Protein AF-A0A376VDT0-F1 (afdb_monomer_lite)

Foldseek 3Di:
DDDDDDDDDQFAWPVNVVVVDDDDPQWWDPLQKKKQDPVLQVVVLVVQLVVLVVQLVVLPPDDDPDPVSVVVSVVVNVVSVVVSVVSNPDGDRSIGGQHHPNHGHTGGDDPPMDMDTDTDDQWDFDDDFACATDIDGHDPPDDPVNVSVVSVHGHPPDDPVDDWDQDPSRDIDD

Organism: Escherichia coli (NCBI:txid562)

Sequence (174 aa):
MGPSYFTVRKQTKLHDLLNYIPIDPELADYQSIYLIRKSVAARQKEMLDESLNRLERSVFTTPARSDGEANIRAKEAELVMQFVEKARKVQPLGKVVVADKGVIANIQLEQGDQIVIPNKTDLIQVGGEVLMP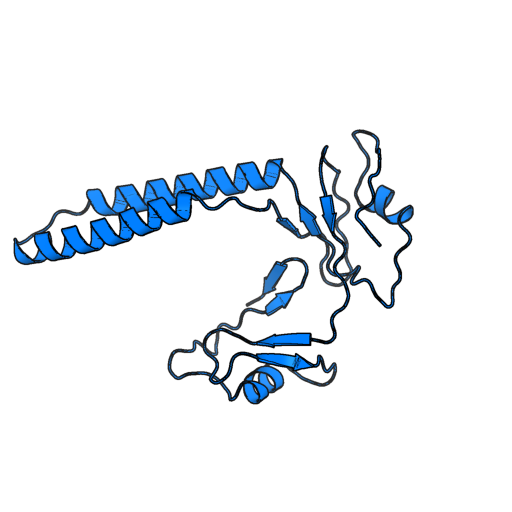QAVVYNADANLDDYVAWAGGFTERANDKRIAIVHANGLCRI

Secondary structure (DSSP, 8-state):
---------TT-BHHHHHTTS---TTTB-GGG-EEE-HHHHHHHHHHHHHHHHHHHHHHHS---SSHHHHHHHHHHHHHHHHHHHHHHT-----EEE-EETTEE--PBPPTT-EEE-PBP-SEEEE-SSBSS-EEEE--TT--HHHHHHHTTSB-TT--TT---EE-TT--EE-

InterPro domains:
  IPR019554 Soluble ligand binding domain [PF10531] (124-166)

Radius of gyration: 22.03 Å; chains: 1; bounding box: 52×32×60 Å

Structure (mmCIF, N/CA/C/O backbone):
data_AF-A0A376VDT0-F1
#
_entry.id   AF-A0A376VDT0-F1
#
loop_
_atom_site.group_PDB
_atom_site.id
_atom_site.type_symbol
_atom_site.label_atom_id
_atom_site.label_alt_id
_atom_site.label_comp_id
_atom_site.label_asym_id
_atom_site.label_entity_id
_atom_site.label_seq_id
_atom_site.pdbx_PDB_ins_code
_atom_site.Cartn_x
_atom_site.Cartn_y
_atom_site.Cartn_z
_atom_site.occupancy
_atom_site.B_iso_or_equiv
_atom_site.auth_seq_id
_atom_site.auth_comp_id
_atom_site.auth_asym_id
_atom_site.auth_atom_id
_atom_site.pdbx_PDB_model_num
ATOM 1 N N . MET A 1 1 ? 17.864 13.099 -11.067 1.00 49.75 1 MET A N 1
ATOM 2 C CA . MET A 1 1 ? 16.931 13.056 -12.214 1.00 49.75 1 MET A CA 1
ATOM 3 C C . MET A 1 1 ? 15.546 13.425 -11.698 1.00 49.75 1 MET A C 1
ATOM 5 O O . MET A 1 1 ? 15.123 12.838 -10.712 1.00 49.75 1 MET A O 1
ATOM 9 N N . GLY A 1 2 ? 14.915 14.463 -12.252 1.00 63.22 2 GLY A N 1
ATOM 10 C CA . GLY A 1 2 ? 13.572 14.915 -11.854 1.00 63.22 2 GLY A CA 1
ATOM 11 C C . GLY A 1 2 ? 12.455 14.223 -12.651 1.00 63.22 2 GLY A C 1
ATOM 12 O O . GLY A 1 2 ? 12.752 13.388 -13.507 1.00 63.22 2 GLY A O 1
ATOM 13 N N . PRO A 1 3 ? 11.176 14.559 -12.402 1.00 74.94 3 PRO A N 1
ATOM 14 C CA . PRO A 1 3 ? 10.053 13.996 -13.150 1.00 74.94 3 PRO A CA 1
ATOM 15 C C . PRO A 1 3 ? 10.133 14.362 -14.641 1.00 74.94 3 PRO A C 1
ATOM 17 O O . PRO A 1 3 ? 10.443 15.500 -14.992 1.00 74.94 3 PRO A O 1
ATOM 20 N N . SER A 1 4 ? 9.832 13.395 -15.511 1.00 81.44 4 SER A N 1
ATOM 21 C CA . SER A 1 4 ? 9.763 13.577 -16.968 1.00 81.44 4 SER A CA 1
ATOM 22 C C . SER A 1 4 ? 8.307 13.601 -17.435 1.00 81.44 4 SER A C 1
ATOM 24 O O . SER A 1 4 ? 7.484 12.835 -16.936 1.00 81.44 4 SER A O 1
ATOM 26 N N . TYR A 1 5 ? 7.989 14.465 -18.401 1.00 84.25 5 TYR A N 1
ATOM 27 C CA . TYR A 1 5 ? 6.641 14.610 -18.953 1.00 84.25 5 TYR A CA 1
ATOM 28 C C . TYR A 1 5 ? 6.606 14.125 -20.400 1.00 84.25 5 TYR A C 1
ATOM 30 O O . TYR A 1 5 ? 7.414 14.553 -21.221 1.00 84.25 5 TYR A O 1
ATOM 38 N N . PHE A 1 6 ? 5.637 13.267 -20.722 1.00 83.62 6 PHE A N 1
ATOM 39 C CA . PHE A 1 6 ? 5.460 12.700 -22.057 1.00 83.62 6 PHE A CA 1
ATOM 40 C C . PHE A 1 6 ? 4.073 13.035 -22.600 1.00 83.62 6 PHE A C 1
ATOM 42 O O . PHE A 1 6 ? 3.075 12.942 -21.887 1.00 83.62 6 PHE A O 1
ATOM 49 N N . THR A 1 7 ? 4.004 13.404 -23.880 1.00 85.12 7 THR A N 1
ATOM 50 C CA . THR A 1 7 ? 2.731 13.577 -24.590 1.00 85.12 7 THR A CA 1
ATOM 51 C C . THR A 1 7 ? 2.464 12.333 -25.424 1.00 85.12 7 THR A C 1
ATOM 53 O O . THR A 1 7 ? 3.238 12.006 -26.320 1.00 85.12 7 THR A O 1
ATOM 56 N N . VAL A 1 8 ? 1.367 11.640 -25.127 1.00 84.19 8 VAL A N 1
ATOM 57 C CA . VAL A 1 8 ? 0.982 10.377 -25.771 1.00 84.19 8 VAL A CA 1
ATOM 58 C C . VAL A 1 8 ? -0.380 10.496 -26.458 1.00 84.19 8 VAL A C 1
ATOM 60 O O . VAL A 1 8 ? -1.166 11.400 -26.167 1.00 84.19 8 VAL A O 1
ATOM 63 N N . ARG A 1 9 ? -0.681 9.588 -27.393 1.00 85.00 9 ARG A N 1
ATOM 64 C CA . ARG A 1 9 ? -1.996 9.539 -28.056 1.00 85.00 9 ARG A CA 1
ATOM 65 C C . ARG A 1 9 ? -3.031 8.943 -27.092 1.00 85.00 9 ARG A C 1
ATOM 67 O O . ARG A 1 9 ? -2.689 8.140 -26.232 1.00 85.00 9 ARG A O 1
ATOM 74 N N . LYS A 1 10 ? -4.322 9.252 -27.279 1.00 74.62 10 LYS A N 1
ATOM 75 C CA . LYS 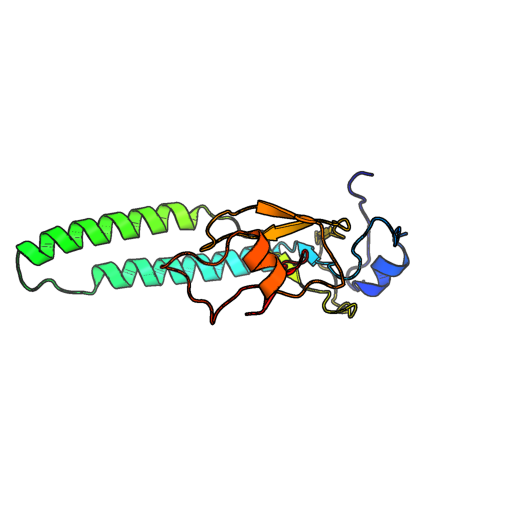A 1 10 ? -5.438 8.774 -26.420 1.00 74.62 10 LYS A CA 1
ATOM 76 C C . LYS A 1 10 ? -5.588 7.239 -26.305 1.00 74.62 10 LYS A C 1
ATOM 78 O O . LYS A 1 10 ? -6.407 6.770 -25.523 1.00 74.62 10 LYS A O 1
ATOM 83 N N . GLN A 1 11 ? -4.833 6.457 -27.077 1.00 83.88 11 GLN A N 1
ATOM 84 C CA . GLN A 1 11 ? -4.866 4.987 -27.081 1.00 83.88 11 GLN A CA 1
ATOM 85 C C . GLN A 1 11 ? -3.506 4.347 -26.771 1.00 83.88 11 GLN A C 1
ATOM 87 O O . GLN A 1 11 ? -3.351 3.140 -26.928 1.00 83.88 11 GLN A O 1
ATOM 92 N N . THR A 1 12 ? -2.517 5.138 -26.351 1.00 89.06 12 THR A N 1
ATOM 93 C CA . THR A 1 12 ? -1.201 4.613 -25.985 1.00 89.06 12 THR A CA 1
ATOM 94 C C . THR A 1 12 ? -1.324 3.714 -24.758 1.00 89.06 12 THR A C 1
ATOM 96 O O . THR A 1 12 ? -1.975 4.074 -23.769 1.00 89.06 12 THR A O 1
ATOM 99 N N . LYS A 1 13 ? -0.710 2.533 -24.828 1.00 93.62 13 LYS A N 1
ATOM 100 C CA . LYS A 1 13 ? -0.645 1.614 -23.697 1.00 93.62 13 LYS A CA 1
ATOM 101 C C . LYS A 1 13 ? 0.641 1.802 -22.901 1.00 93.62 13 LYS A C 1
ATOM 103 O O . LYS A 1 13 ? 1.590 2.438 -23.355 1.00 93.62 13 LYS A O 1
ATOM 108 N N . LEU A 1 14 ? 0.672 1.228 -21.702 1.00 91.75 14 LEU A N 1
ATOM 109 C CA . LEU A 1 14 ? 1.821 1.317 -20.807 1.00 91.75 14 LEU A CA 1
ATOM 110 C C . LEU A 1 14 ? 3.101 0.772 -21.455 1.00 91.75 14 LEU A C 1
ATOM 112 O O . LEU A 1 14 ? 4.137 1.425 -21.371 1.00 91.75 14 LEU A O 1
ATOM 116 N N . HIS A 1 15 ? 3.037 -0.380 -22.130 1.00 92.50 15 HIS A N 1
ATOM 117 C CA . HIS A 1 15 ? 4.220 -0.961 -22.781 1.00 92.50 15 HIS A CA 1
ATOM 118 C C . HIS A 1 15 ? 4.781 -0.051 -23.870 1.00 92.50 15 HIS A C 1
ATOM 120 O O . HIS A 1 15 ? 5.993 0.128 -23.941 1.00 92.50 15 HIS A O 1
ATOM 126 N N . ASP A 1 16 ? 3.903 0.565 -24.668 1.00 91.00 16 ASP A N 1
ATOM 127 C CA . ASP A 1 16 ? 4.315 1.475 -25.736 1.00 91.00 16 ASP A CA 1
ATOM 128 C C . ASP A 1 16 ? 5.156 2.620 -25.171 1.00 91.00 16 ASP A C 1
ATOM 130 O O . ASP A 1 16 ? 6.181 2.961 -25.742 1.00 91.00 16 ASP A O 1
ATOM 134 N N . LEU A 1 17 ? 4.746 3.189 -24.033 1.00 89.12 17 LEU A N 1
ATOM 135 C CA . LEU A 1 17 ? 5.463 4.289 -23.395 1.00 89.12 17 LEU A CA 1
ATOM 136 C C . LEU A 1 17 ? 6.768 3.833 -22.729 1.00 89.12 17 LEU A C 1
ATOM 138 O O . LEU A 1 17 ? 7.782 4.514 -22.866 1.00 89.12 17 LEU A O 1
ATOM 142 N N . LEU A 1 18 ? 6.760 2.689 -22.037 1.00 88.19 18 LEU A N 1
ATOM 143 C CA . LEU A 1 18 ? 7.949 2.160 -21.358 1.00 88.19 18 LEU A CA 1
ATOM 144 C C . LEU A 1 18 ? 9.093 1.853 -22.335 1.00 88.19 18 LEU A C 1
ATOM 146 O O . LEU A 1 18 ? 10.249 2.041 -21.975 1.00 88.19 18 LEU A O 1
ATOM 150 N N . ASN A 1 19 ? 8.789 1.480 -23.582 1.00 87.38 19 ASN A N 1
ATOM 151 C CA . ASN A 1 19 ? 9.804 1.258 -24.619 1.00 87.38 19 ASN A CA 1
ATOM 152 C C . ASN A 1 19 ? 10.612 2.520 -24.979 1.00 87.38 19 ASN A C 1
ATOM 154 O O . ASN A 1 19 ? 11.715 2.405 -25.510 1.00 87.38 19 ASN A O 1
ATOM 158 N N . TYR A 1 20 ? 10.081 3.717 -24.714 1.00 85.44 20 TYR A N 1
ATOM 159 C CA . TYR A 1 20 ? 10.763 4.988 -24.989 1.00 85.44 20 TYR A CA 1
ATOM 160 C C . TYR A 1 20 ? 11.481 5.569 -23.769 1.00 85.44 20 TYR A C 1
ATOM 162 O O . TYR A 1 20 ? 12.137 6.605 -23.886 1.00 85.44 20 TYR A O 1
ATOM 170 N N . ILE A 1 21 ? 11.348 4.942 -22.598 1.00 85.88 21 ILE A N 1
ATOM 171 C CA . ILE A 1 21 ? 11.941 5.430 -21.357 1.00 85.88 21 ILE A CA 1
ATOM 172 C C . ILE A 1 21 ? 13.222 4.632 -21.098 1.00 85.88 21 ILE A C 1
ATOM 174 O O . ILE A 1 21 ? 13.141 3.433 -20.832 1.00 85.88 21 ILE A O 1
ATOM 178 N N . PRO A 1 22 ? 14.411 5.261 -21.155 1.00 82.75 22 PRO A N 1
ATOM 179 C CA . PRO A 1 22 ? 15.630 4.596 -20.726 1.00 82.75 22 PRO A CA 1
ATOM 180 C C . PRO A 1 22 ? 15.561 4.372 -19.213 1.00 82.75 22 PRO A C 1
ATOM 182 O O . PRO A 1 22 ? 15.352 5.310 -18.441 1.00 82.75 22 PRO A O 1
ATOM 185 N N . ILE A 1 23 ? 15.722 3.120 -18.799 1.00 84.12 23 ILE A N 1
ATOM 186 C CA . ILE A 1 23 ? 15.757 2.713 -17.396 1.00 84.12 23 ILE A CA 1
ATOM 187 C C . ILE A 1 23 ? 17.164 2.204 -17.113 1.00 84.12 23 ILE A C 1
ATOM 189 O O . ILE A 1 23 ? 17.677 1.385 -17.872 1.00 84.12 23 ILE A O 1
ATOM 193 N N . ASP A 1 24 ? 17.767 2.677 -16.026 1.00 86.06 24 ASP A N 1
ATOM 194 C CA . ASP A 1 24 ? 18.992 2.097 -15.482 1.00 86.06 24 ASP A CA 1
ATOM 195 C C . ASP A 1 24 ? 18.627 0.857 -14.641 1.00 86.06 24 ASP A C 1
ATOM 197 O O . ASP A 1 24 ? 18.022 1.014 -13.572 1.00 86.06 24 ASP A O 1
ATOM 201 N N . PRO A 1 25 ? 18.942 -0.373 -15.090 1.00 83.88 25 PRO A N 1
ATOM 202 C CA . PRO A 1 25 ? 18.559 -1.587 -14.376 1.00 83.88 25 PRO A CA 1
ATOM 203 C C . PRO A 1 25 ? 19.243 -1.746 -13.013 1.00 83.88 25 PRO A C 1
ATOM 205 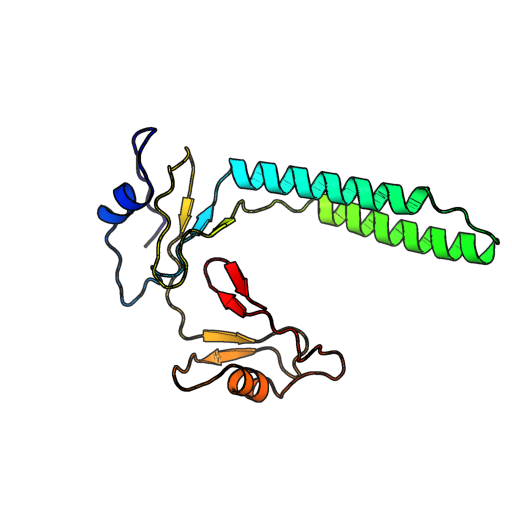O O . PRO A 1 25 ? 18.778 -2.557 -12.207 1.00 83.88 25 PRO A O 1
ATOM 208 N N . GLU A 1 26 ? 20.336 -1.027 -12.742 1.00 85.50 26 GLU A N 1
ATOM 209 C CA . GLU A 1 26 ? 21.046 -1.095 -11.460 1.00 85.50 26 GLU A CA 1
ATOM 210 C C . GLU A 1 26 ? 20.372 -0.232 -10.393 1.00 85.50 26 GLU A C 1
ATOM 212 O O . GLU A 1 26 ? 20.304 -0.633 -9.233 1.00 85.50 26 GLU A O 1
ATOM 217 N N . LEU A 1 27 ? 19.803 0.909 -10.786 1.00 85.50 27 LEU A N 1
ATOM 218 C CA . LEU A 1 27 ? 19.213 1.873 -9.853 1.00 85.50 27 LEU A CA 1
ATOM 219 C C . LEU A 1 27 ? 17.687 1.789 -9.767 1.00 85.50 27 LEU A C 1
ATOM 221 O O . LEU A 1 27 ? 17.109 2.143 -8.738 1.00 85.50 27 LEU A O 1
ATOM 225 N N . ALA A 1 28 ? 17.016 1.335 -10.825 1.00 88.44 28 ALA A N 1
ATOM 226 C CA . ALA A 1 28 ? 15.562 1.343 -10.917 1.00 88.44 28 ALA A CA 1
ATOM 227 C C . ALA A 1 28 ? 14.951 -0.046 -10.693 1.00 88.44 28 ALA A C 1
ATOM 229 O O . ALA A 1 28 ? 15.339 -1.041 -11.313 1.00 88.44 28 ALA A O 1
ATOM 230 N N . ASP A 1 29 ? 13.928 -0.107 -9.844 1.00 89.19 29 ASP A N 1
ATOM 231 C CA . ASP A 1 29 ? 13.111 -1.300 -9.646 1.00 89.19 29 ASP A CA 1
ATOM 232 C C . ASP A 1 29 ? 11.959 -1.322 -10.661 1.00 89.19 29 ASP A C 1
ATOM 234 O O . ASP A 1 29 ? 10.805 -0.990 -10.374 1.00 89.19 29 ASP A O 1
ATOM 238 N N . TYR A 1 30 ? 12.282 -1.732 -11.888 1.00 86.81 30 TYR A N 1
ATOM 239 C CA . TYR A 1 30 ? 11.305 -1.879 -12.969 1.00 86.81 30 TYR A CA 1
ATOM 240 C C . TYR A 1 30 ? 10.286 -3.009 -12.725 1.00 86.81 30 TYR A C 1
ATOM 242 O O . TYR A 1 30 ? 9.279 -3.089 -13.429 1.00 86.81 30 TYR A O 1
ATOM 250 N N . GLN A 1 31 ? 10.512 -3.884 -11.738 1.00 87.94 31 GLN A N 1
ATOM 251 C CA . GLN A 1 31 ? 9.576 -4.955 -11.382 1.00 87.94 31 GLN A CA 1
ATOM 252 C C . GLN A 1 31 ? 8.468 -4.467 -10.441 1.00 87.94 31 GLN A C 1
ATOM 254 O O . GLN A 1 31 ? 7.439 -5.131 -10.314 1.00 87.94 31 GLN A O 1
ATOM 259 N N . SER A 1 32 ? 8.647 -3.288 -9.839 1.00 91.19 32 SER A N 1
ATOM 260 C CA . SER A 1 32 ? 7.700 -2.654 -8.919 1.00 91.19 32 SER A CA 1
ATOM 261 C C . SER A 1 32 ? 7.085 -1.368 -9.486 1.00 91.19 32 SER A C 1
ATOM 263 O O . SER A 1 32 ? 6.764 -0.436 -8.743 1.00 91.19 32 SER A O 1
ATOM 265 N N . ILE A 1 33 ? 6.875 -1.302 -10.801 1.00 92.44 33 ILE A N 1
ATOM 266 C CA . ILE A 1 33 ? 6.201 -0.159 -11.429 1.00 92.44 33 ILE A CA 1
ATOM 267 C C . ILE A 1 33 ? 4.740 -0.078 -10.964 1.00 92.44 33 ILE A C 1
ATOM 269 O O . ILE A 1 33 ? 4.014 -1.076 -10.893 1.00 92.44 33 ILE A O 1
ATOM 273 N N . TYR A 1 34 ? 4.295 1.143 -10.679 1.00 94.25 34 TYR A N 1
ATOM 274 C CA . TYR A 1 34 ? 2.905 1.454 -10.363 1.00 94.25 34 TYR A CA 1
ATOM 275 C C . TYR A 1 34 ? 2.466 2.758 -11.033 1.00 94.25 34 TYR A C 1
ATOM 277 O O . TYR A 1 34 ? 3.295 3.574 -11.440 1.00 94.25 34 TYR A O 1
ATOM 285 N N . LEU A 1 35 ? 1.152 2.964 -11.138 1.00 95.00 35 LEU A N 1
ATOM 286 C CA . LEU A 1 35 ? 0.582 4.229 -11.599 1.00 95.00 35 LEU A CA 1
ATOM 287 C C . LEU A 1 35 ? -0.129 4.961 -10.473 1.00 95.00 35 LEU A C 1
ATOM 289 O O . LEU A 1 35 ? -0.649 4.350 -9.545 1.00 95.00 35 LEU A O 1
ATOM 293 N N . ILE A 1 36 ? -0.189 6.276 -10.595 1.00 96.00 36 ILE A N 1
ATOM 294 C CA . ILE A 1 36 ? -1.055 7.157 -9.819 1.00 96.00 36 ILE A CA 1
ATOM 295 C C . ILE A 1 36 ? -2.085 7.702 -10.801 1.00 96.00 36 ILE A C 1
ATOM 297 O O . ILE A 1 36 ? -1.731 8.401 -11.754 1.00 96.00 36 ILE A O 1
ATOM 301 N N . ARG A 1 37 ? -3.354 7.359 -10.577 1.00 96.38 37 ARG A N 1
ATOM 302 C CA . ARG A 1 37 ? -4.449 7.644 -11.504 1.00 96.38 37 ARG A CA 1
ATOM 303 C C . ARG A 1 37 ? -5.588 8.380 -10.812 1.00 96.38 37 ARG A C 1
ATOM 305 O O . ARG A 1 37 ? -6.162 7.899 -9.834 1.00 96.38 37 ARG A O 1
ATOM 312 N N . LYS A 1 38 ? -5.974 9.534 -11.368 1.00 96.25 38 LYS A N 1
ATOM 313 C CA . LYS A 1 38 ? -7.020 10.405 -10.798 1.00 96.25 38 LYS A CA 1
ATOM 314 C C . LYS A 1 38 ? -8.394 9.734 -10.732 1.00 96.25 38 LYS A C 1
ATOM 316 O O . LYS A 1 38 ? -9.087 9.886 -9.731 1.00 96.25 38 LYS A O 1
ATOM 321 N N . SER A 1 39 ? -8.782 8.983 -11.765 1.00 96.25 39 SER A N 1
ATOM 322 C CA . SER A 1 39 ? -10.067 8.265 -11.792 1.00 96.25 39 SER A CA 1
ATOM 323 C C . SER A 1 39 ? -10.141 7.194 -10.696 1.00 96.25 39 SER A C 1
ATOM 325 O O . SER A 1 39 ? -11.160 7.061 -10.020 1.00 96.25 39 SER A O 1
ATOM 327 N N . VAL A 1 40 ? -9.032 6.492 -10.448 1.00 96.88 40 VAL A N 1
ATOM 328 C CA . VAL A 1 40 ? -8.918 5.506 -9.365 1.00 96.88 40 VAL A CA 1
ATOM 329 C C . VAL A 1 40 ? -8.940 6.189 -8.001 1.00 96.88 40 VAL A C 1
ATOM 331 O O . VAL A 1 40 ? -9.641 5.712 -7.115 1.00 96.88 40 VAL A O 1
ATOM 334 N N . ALA A 1 41 ? -8.253 7.323 -7.833 1.00 97.12 41 ALA A N 1
ATOM 335 C CA . ALA A 1 41 ? -8.310 8.105 -6.596 1.00 97.12 41 ALA A CA 1
ATOM 336 C C . ALA A 1 41 ? -9.746 8.544 -6.259 1.00 97.12 41 ALA A C 1
ATOM 338 O O . ALA A 1 41 ? -10.189 8.385 -5.122 1.00 97.12 41 ALA A O 1
ATOM 339 N N . ALA A 1 42 ? -10.493 9.035 -7.256 1.00 96.94 42 ALA A N 1
ATOM 340 C CA . ALA A 1 42 ? -11.891 9.431 -7.092 1.00 96.94 42 ALA A CA 1
ATOM 341 C C . ALA A 1 42 ? -12.775 8.244 -6.680 1.00 96.94 42 ALA A C 1
ATOM 343 O O . ALA A 1 42 ? -13.531 8.344 -5.716 1.00 96.94 42 ALA A O 1
ATOM 344 N N . ARG A 1 43 ? -12.620 7.091 -7.342 1.00 97.12 43 ARG A N 1
ATOM 345 C CA . ARG A 1 43 ? -13.381 5.879 -7.009 1.00 97.12 43 ARG A CA 1
ATOM 346 C C . ARG A 1 43 ? -13.040 5.329 -5.622 1.00 97.12 43 ARG A C 1
ATOM 348 O O . ARG A 1 43 ? -13.927 4.920 -4.882 1.00 97.12 43 ARG A O 1
ATOM 355 N N . GLN A 1 44 ? -11.762 5.340 -5.243 1.00 96.69 44 GLN A N 1
ATOM 356 C CA . GLN A 1 44 ? -11.327 4.970 -3.892 1.00 96.69 44 GLN A CA 1
ATOM 357 C C . GLN A 1 44 ? -11.932 5.904 -2.839 1.00 96.69 44 GLN A C 1
ATOM 359 O O . GLN A 1 44 ? -12.316 5.445 -1.765 1.00 96.69 44 GLN A O 1
ATOM 364 N N . LYS A 1 45 ? -12.034 7.203 -3.147 1.00 97.50 45 LYS A N 1
ATOM 365 C CA . LYS A 1 45 ? -12.620 8.199 -2.248 1.00 97.50 45 LYS A CA 1
ATOM 366 C C . LYS A 1 45 ? -14.114 7.958 -2.043 1.00 97.50 45 LYS A C 1
ATOM 368 O O . LYS A 1 45 ? -14.563 7.931 -0.903 1.00 97.50 45 LYS A O 1
ATOM 373 N N . GLU A 1 46 ? -14.843 7.697 -3.121 1.00 97.44 46 GLU A N 1
ATOM 374 C CA . GLU A 1 46 ? -16.265 7.347 -3.078 1.00 97.44 46 GLU A CA 1
ATOM 375 C C . GLU A 1 46 ? -16.516 6.101 -2.212 1.00 97.44 46 GLU A C 1
ATOM 377 O O . GLU A 1 46 ? -17.287 6.154 -1.256 1.00 97.44 46 GLU A O 1
ATOM 382 N N . MET A 1 47 ? -15.779 5.010 -2.453 1.00 97.38 47 MET A N 1
ATOM 383 C CA . MET A 1 47 ? -15.903 3.772 -1.667 1.00 97.38 47 MET A CA 1
ATOM 384 C C . MET A 1 47 ? -15.565 3.962 -0.178 1.00 97.38 47 MET A C 1
ATOM 386 O O . MET A 1 47 ? -16.165 3.319 0.696 1.00 97.38 47 MET A O 1
ATOM 390 N N . LEU A 1 48 ? -14.589 4.826 0.127 1.00 96.56 48 LEU A N 1
ATOM 391 C CA . LEU A 1 48 ? -14.244 5.188 1.500 1.00 96.56 48 LEU A CA 1
ATOM 392 C C . LEU A 1 48 ? -15.404 5.935 2.162 1.00 96.56 48 LEU A C 1
ATOM 394 O O . LEU A 1 48 ? -15.839 5.538 3.241 1.00 96.56 48 LEU A O 1
ATOM 398 N N . ASP A 1 49 ? -15.932 6.970 1.511 1.00 97.12 49 ASP A N 1
ATOM 399 C CA . ASP A 1 49 ? -17.012 7.790 2.061 1.00 97.12 49 ASP A CA 1
ATOM 400 C C . ASP A 1 49 ? -18.297 6.970 2.273 1.00 97.12 49 ASP A C 1
ATOM 402 O O . ASP A 1 49 ? -18.951 7.111 3.307 1.00 97.12 49 ASP A O 1
ATOM 406 N N . GLU A 1 50 ? -18.619 6.035 1.374 1.00 97.06 50 GLU A N 1
ATOM 407 C CA . GLU A 1 50 ? -19.713 5.072 1.566 1.00 97.06 50 GLU A CA 1
ATOM 408 C C . GLU A 1 50 ? -19.504 4.171 2.790 1.00 97.06 50 GLU A C 1
ATOM 410 O O . GLU A 1 50 ? -20.435 3.900 3.554 1.00 97.06 50 GLU A O 1
ATOM 415 N N . SER A 1 51 ? -18.279 3.691 3.001 1.00 97.38 51 SER A N 1
ATOM 416 C CA . SER A 1 51 ? -17.950 2.844 4.150 1.00 97.38 51 SER A CA 1
ATOM 417 C C . SER A 1 51 ? -18.023 3.618 5.466 1.00 97.38 51 SER A C 1
ATOM 419 O O . SER A 1 51 ? -18.535 3.091 6.453 1.00 97.38 51 SER A O 1
ATOM 421 N N . LEU A 1 52 ? -17.610 4.886 5.461 1.00 96.06 52 LEU A N 1
ATOM 422 C CA . LEU A 1 52 ? -17.747 5.788 6.603 1.00 96.06 52 LEU A CA 1
ATOM 423 C C . LEU A 1 52 ? -19.216 6.105 6.909 1.00 96.06 52 LEU A C 1
ATOM 425 O O . LEU A 1 52 ? -19.619 6.025 8.065 1.00 96.06 52 LEU A O 1
ATOM 429 N N . ASN A 1 53 ? -20.047 6.341 5.889 1.00 94.88 53 ASN A N 1
ATOM 430 C CA . ASN A 1 53 ? -21.493 6.530 6.063 1.00 94.88 53 ASN A CA 1
ATOM 431 C C . ASN A 1 53 ? -22.160 5.299 6.703 1.00 94.88 53 ASN A C 1
ATOM 433 O O . ASN A 1 53 ? -23.055 5.427 7.540 1.00 94.88 53 ASN A O 1
ATOM 437 N N . ARG A 1 54 ? -21.743 4.087 6.308 1.00 93.88 54 ARG A N 1
ATOM 438 C CA . ARG A 1 54 ? -22.234 2.844 6.924 1.00 93.88 54 ARG A CA 1
ATOM 439 C C . ARG A 1 54 ? -21.813 2.738 8.388 1.00 93.88 54 ARG A C 1
ATOM 441 O O . ARG A 1 54 ? -22.639 2.359 9.216 1.00 93.88 54 ARG A O 1
ATOM 448 N N . LEU A 1 55 ? -20.567 3.099 8.701 1.00 92.56 55 LEU A N 1
ATOM 449 C CA . LEU A 1 55 ? -20.062 3.109 10.071 1.00 92.56 55 LEU A CA 1
ATOM 450 C C . LEU A 1 55 ? -20.853 4.091 10.949 1.00 92.56 55 LEU A C 1
ATOM 452 O O . LEU A 1 55 ? -21.358 3.682 11.989 1.00 92.56 55 LEU A O 1
ATOM 456 N N . GLU A 1 56 ? -21.055 5.333 10.501 1.00 90.69 56 GLU A N 1
ATOM 457 C CA . GLU A 1 56 ? -21.870 6.331 11.215 1.00 90.69 56 GLU A CA 1
ATOM 458 C C . GLU A 1 56 ? -23.287 5.815 11.498 1.00 90.69 56 GLU A C 1
ATOM 460 O O . GLU A 1 56 ? -23.753 5.865 12.633 1.00 90.69 56 GLU A O 1
ATOM 465 N N . ARG A 1 57 ? -23.972 5.248 10.495 1.00 90.44 57 ARG A N 1
ATOM 466 C CA . ARG A 1 57 ? -25.334 4.715 10.678 1.00 90.44 57 ARG A CA 1
ATOM 467 C C . ARG A 1 57 ? -25.387 3.598 11.715 1.00 90.44 57 ARG A C 1
ATOM 469 O O . ARG A 1 57 ? -26.330 3.561 12.500 1.00 90.44 57 ARG A O 1
ATOM 476 N N . SER A 1 58 ? -24.382 2.722 11.740 1.00 87.31 58 SER A N 1
ATOM 477 C CA . SER A 1 58 ? -24.337 1.597 12.683 1.00 87.31 58 SER A CA 1
ATOM 478 C C . SER A 1 58 ? -24.307 2.042 14.152 1.00 87.31 58 SER A C 1
ATOM 480 O O . SER A 1 58 ? -24.870 1.366 15.016 1.00 87.31 58 SER A O 1
ATOM 482 N N . VAL A 1 59 ? -23.730 3.218 14.423 1.00 85.00 59 VAL A N 1
ATOM 483 C CA . VAL A 1 59 ? -23.666 3.821 15.760 1.00 85.00 59 VAL A CA 1
ATOM 484 C C . VAL A 1 59 ? -25.042 4.305 16.236 1.00 85.00 59 VAL A C 1
ATOM 486 O O . VAL A 1 59 ? -25.362 4.167 17.414 1.00 85.00 59 VAL A O 1
ATOM 489 N N . PHE A 1 60 ? -25.893 4.815 15.338 1.00 77.06 60 PHE A N 1
ATOM 490 C CA . PHE A 1 60 ? -27.187 5.414 15.705 1.00 77.06 60 PHE A CA 1
ATOM 491 C C . PHE A 1 60 ? -28.363 4.430 15.766 1.00 77.06 60 PHE A C 1
ATOM 493 O O . PHE A 1 60 ? -29.402 4.756 16.334 1.00 77.06 60 PHE A O 1
ATOM 500 N N . THR A 1 61 ? -28.239 3.229 15.196 1.00 78.00 61 THR A N 1
ATOM 501 C CA . THR A 1 61 ? -29.366 2.281 15.092 1.00 78.00 61 THR A CA 1
ATOM 502 C C . THR A 1 61 ? -29.476 1.285 16.250 1.00 78.00 61 THR A C 1
ATOM 504 O O . THR A 1 61 ? -30.382 0.455 16.244 1.00 78.00 61 THR A O 1
ATOM 507 N N . THR A 1 62 ? -28.581 1.332 17.244 1.00 68.31 62 THR A N 1
ATOM 508 C CA . THR A 1 62 ? -28.518 0.321 18.317 1.00 68.31 62 THR A CA 1
ATOM 509 C C . THR A 1 62 ? -29.098 0.858 19.641 1.00 68.31 62 THR A C 1
ATOM 511 O O . THR A 1 62 ? -28.435 1.652 20.313 1.00 68.31 62 THR A O 1
ATOM 514 N N . PRO A 1 63 ? -30.300 0.428 20.080 1.00 67.81 63 PRO A N 1
ATOM 515 C CA . PRO A 1 63 ? -30.949 0.959 21.286 1.00 67.81 63 PRO A CA 1
ATOM 516 C C . PRO A 1 63 ? -30.235 0.530 22.580 1.00 67.81 63 PRO A C 1
ATOM 518 O O . PRO A 1 63 ? -29.803 -0.622 22.700 1.00 67.81 63 PRO A O 1
ATOM 521 N N . ALA A 1 64 ? -30.087 1.445 23.546 1.00 74.06 64 ALA A N 1
ATOM 522 C CA . ALA A 1 64 ? -29.534 1.173 24.883 1.00 74.06 64 ALA A CA 1
ATOM 523 C C . ALA A 1 64 ? -30.617 0.609 25.821 1.00 74.06 64 ALA A C 1
ATOM 525 O O . ALA A 1 64 ? -31.772 1.021 25.730 1.00 74.06 64 ALA A O 1
ATOM 526 N N . ARG A 1 65 ? -30.265 -0.343 26.701 1.00 75.00 65 ARG A N 1
ATOM 527 C CA . ARG A 1 65 ? -31.219 -0.982 27.629 1.00 75.00 65 ARG A CA 1
ATOM 528 C C . ARG A 1 65 ? -31.175 -0.398 29.044 1.00 75.00 65 ARG A C 1
ATOM 530 O O . ARG A 1 65 ? -32.088 -0.665 29.818 1.00 75.00 65 ARG A O 1
ATOM 537 N N . SER A 1 66 ? -30.149 0.386 29.385 1.00 80.50 66 SER A N 1
ATOM 538 C CA . SER A 1 66 ? -30.012 1.067 30.682 1.00 80.50 66 SER A CA 1
ATOM 539 C C . SER A 1 66 ? -29.294 2.419 30.568 1.00 80.50 66 SER A C 1
ATOM 541 O O . SER A 1 66 ? -28.599 2.678 29.584 1.00 80.50 66 SER A O 1
ATOM 543 N N . ASP A 1 67 ? -29.405 3.257 31.604 1.00 76.12 67 ASP A N 1
ATOM 544 C CA . ASP A 1 67 ? -28.753 4.577 31.667 1.00 76.12 67 ASP A CA 1
ATOM 545 C C . ASP A 1 67 ? -27.214 4.483 31.707 1.00 76.12 67 ASP A C 1
ATOM 547 O O . ASP A 1 67 ? -26.510 5.310 31.124 1.00 76.12 67 ASP A O 1
ATOM 551 N N . GLY A 1 68 ? -26.667 3.442 32.349 1.00 76.06 68 GLY A N 1
ATOM 552 C CA . GLY A 1 68 ? -25.225 3.172 32.358 1.00 76.06 68 GLY A CA 1
ATOM 553 C C . GLY A 1 68 ? -24.694 2.788 30.974 1.00 76.06 68 GLY A C 1
ATOM 554 O O . GLY A 1 68 ? -23.666 3.306 30.535 1.00 76.06 68 GLY A O 1
ATOM 555 N N . GLU A 1 69 ? -25.433 1.945 30.246 1.00 80.56 69 GLU A N 1
ATOM 556 C CA . GLU A 1 69 ? -25.130 1.625 28.845 1.00 80.56 69 GLU A CA 1
ATOM 557 C C . GLU A 1 69 ? -25.255 2.853 27.938 1.00 80.56 69 GLU A C 1
ATOM 559 O O . GLU A 1 69 ? -24.460 3.010 27.013 1.00 80.56 69 GLU A O 1
ATOM 564 N N . ALA A 1 70 ? -26.217 3.741 28.203 1.00 80.50 70 ALA A N 1
ATOM 565 C CA . ALA A 1 70 ? -26.418 4.950 27.412 1.00 80.50 70 ALA A CA 1
ATOM 566 C C . ALA A 1 70 ? -25.199 5.887 27.470 1.00 80.50 70 ALA A C 1
ATOM 568 O O . ALA A 1 70 ? -24.749 6.366 26.429 1.00 80.50 70 ALA A O 1
ATOM 569 N N . ASN A 1 71 ? -24.613 6.091 28.655 1.00 83.94 71 ASN A N 1
ATOM 570 C CA . ASN A 1 71 ? -23.422 6.934 28.820 1.00 83.94 71 ASN A CA 1
ATOM 571 C C . ASN A 1 71 ? -22.173 6.342 28.148 1.00 83.94 71 ASN A C 1
ATOM 573 O O . ASN A 1 71 ? -21.429 7.066 27.484 1.00 83.94 71 ASN A O 1
ATOM 577 N N . ILE A 1 72 ? -21.948 5.030 28.283 1.00 85.88 72 ILE A N 1
ATOM 578 C CA . ILE A 1 72 ? -20.822 4.347 27.623 1.00 85.88 72 ILE A CA 1
ATOM 579 C C . ILE A 1 72 ? -20.971 4.450 26.103 1.00 85.88 72 ILE A C 1
ATOM 581 O O . ILE A 1 72 ? -20.032 4.850 25.416 1.00 85.88 72 ILE A O 1
ATOM 585 N N . ARG A 1 73 ? -22.174 4.196 25.578 1.00 83.75 73 ARG A N 1
ATOM 586 C CA . ARG A 1 73 ? -22.435 4.308 24.141 1.00 83.75 73 ARG A CA 1
ATOM 587 C C . ARG A 1 73 ? -22.320 5.720 23.610 1.00 83.75 73 ARG A C 1
ATOM 589 O O . ARG A 1 73 ? -21.825 5.893 22.503 1.00 83.75 73 ARG A O 1
ATOM 596 N N . ALA A 1 74 ? -22.738 6.727 24.372 1.00 86.00 74 ALA A N 1
ATOM 597 C CA . ALA A 1 74 ? -22.528 8.116 23.981 1.00 86.00 74 ALA A CA 1
ATOM 598 C C . ALA A 1 74 ? -21.031 8.408 23.787 1.00 86.00 74 ALA A C 1
ATOM 600 O O . ALA A 1 74 ? -20.651 9.065 22.818 1.00 86.00 74 ALA A O 1
ATOM 601 N N . LYS A 1 75 ? -20.170 7.854 24.654 1.00 89.75 75 LYS A N 1
ATOM 602 C CA . LYS A 1 75 ? -18.718 8.009 24.532 1.00 89.75 75 LYS A CA 1
ATOM 603 C C . LYS A 1 75 ? -18.132 7.234 23.353 1.00 89.75 75 LYS A C 1
ATOM 605 O O . LYS A 1 75 ? -17.288 7.767 22.635 1.00 89.75 75 LYS A O 1
ATOM 610 N N . GLU A 1 76 ? -18.582 6.004 23.127 1.00 87.62 76 GLU A N 1
ATOM 611 C CA . GLU A 1 76 ? -18.184 5.209 21.959 1.00 87.62 76 GLU A CA 1
ATOM 612 C C . GLU A 1 76 ? -18.596 5.892 20.651 1.00 87.62 76 GLU A C 1
ATOM 614 O O . GLU A 1 76 ? -17.783 6.020 19.737 1.00 87.62 76 GLU A O 1
ATOM 619 N N . ALA A 1 77 ? -19.830 6.397 20.586 1.00 89.62 77 ALA A N 1
ATOM 620 C CA . ALA A 1 77 ? -20.342 7.140 19.446 1.00 89.62 77 ALA A CA 1
ATOM 621 C C . ALA A 1 77 ? -19.487 8.376 19.160 1.00 89.62 77 ALA A C 1
ATOM 623 O O . ALA A 1 77 ? -19.108 8.603 18.016 1.00 89.62 77 ALA A O 1
ATOM 624 N N . GLU A 1 78 ? -19.117 9.135 20.194 1.00 92.25 78 GLU A N 1
ATOM 625 C CA . GLU A 1 78 ? -18.222 10.285 20.059 1.00 92.25 78 GLU A CA 1
ATOM 626 C C . GLU A 1 78 ? -16.871 9.886 19.442 1.00 92.25 78 GLU A C 1
ATOM 628 O O . GLU A 1 78 ? -16.416 10.523 18.491 1.00 92.25 78 GLU A O 1
ATOM 633 N N . LEU A 1 79 ? -16.244 8.810 19.931 1.00 93.88 79 LEU A N 1
ATOM 634 C CA . LEU A 1 79 ? -14.967 8.318 19.401 1.00 93.88 79 LEU A CA 1
ATOM 635 C C . LEU A 1 79 ? -15.083 7.868 17.941 1.00 93.88 79 LEU A C 1
ATOM 637 O O . LEU A 1 79 ? -14.208 8.186 17.131 1.00 93.88 79 LEU A O 1
ATOM 641 N N . VAL A 1 80 ? -16.165 7.168 17.587 1.00 93.12 80 VAL A N 1
ATOM 642 C CA . VAL A 1 80 ? -16.416 6.750 16.203 1.00 93.12 80 VAL A CA 1
ATOM 643 C C . VAL A 1 80 ? -16.641 7.965 15.307 1.00 93.12 80 VAL A C 1
ATOM 645 O O . VAL A 1 80 ? -16.031 8.041 14.244 1.00 93.12 80 VAL A O 1
ATOM 648 N N . MET A 1 81 ? -17.431 8.951 15.736 1.00 92.69 81 MET A N 1
ATOM 649 C CA . MET A 1 81 ? -17.648 10.177 14.963 1.00 92.69 81 MET A CA 1
ATOM 650 C C . MET A 1 81 ? -16.341 10.952 14.760 1.00 92.69 81 MET A C 1
ATOM 652 O O . MET A 1 81 ? -16.045 11.376 13.646 1.00 92.69 81 MET A O 1
ATOM 656 N N . GLN A 1 82 ? -15.500 11.067 15.792 1.00 95.69 82 GLN A N 1
ATOM 657 C CA . GLN A 1 82 ? -14.173 11.678 15.662 1.00 95.69 82 GLN A CA 1
ATOM 658 C C . GLN A 1 82 ? -13.270 10.908 14.688 1.00 95.69 82 GLN A C 1
ATOM 660 O O . GLN A 1 82 ? -12.517 11.520 13.925 1.00 95.69 82 GLN A O 1
ATOM 665 N N . PHE A 1 83 ? -13.320 9.574 14.710 1.00 95.12 83 PHE A N 1
ATOM 666 C CA . PHE A 1 83 ? -12.598 8.743 13.752 1.00 95.12 83 PHE A CA 1
ATOM 667 C C . PHE A 1 83 ? -13.096 8.984 12.326 1.00 95.12 83 PHE A C 1
ATOM 669 O O . PHE A 1 83 ? -12.276 9.187 11.431 1.00 95.12 83 PHE A O 1
ATOM 676 N N . VAL A 1 84 ? -14.413 9.030 12.117 1.00 95.75 84 VAL A N 1
ATOM 677 C CA . VAL A 1 84 ? -14.999 9.271 10.797 1.00 95.75 84 VAL A CA 1
ATOM 678 C C . V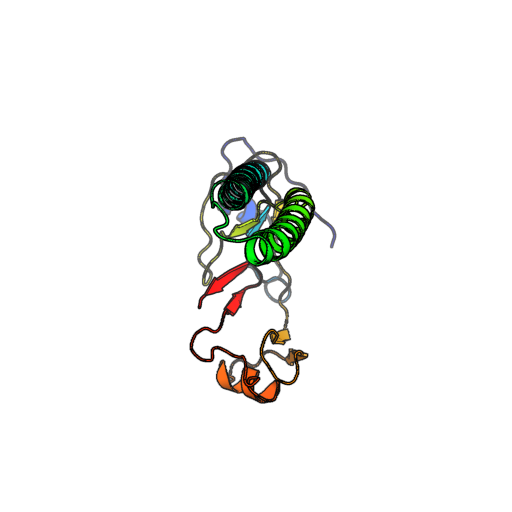AL A 1 84 ? -14.617 10.654 10.269 1.00 95.75 84 VAL A C 1
ATOM 680 O O . VAL A 1 84 ? -14.140 10.756 9.141 1.00 95.75 84 VAL A O 1
ATOM 683 N N . GLU A 1 85 ? -14.703 11.700 11.090 1.00 95.38 85 GLU A N 1
ATOM 684 C CA . GLU A 1 85 ? -14.275 13.058 10.727 1.00 95.38 85 GLU A CA 1
ATOM 685 C C . GLU A 1 85 ? -12.803 13.121 10.297 1.00 95.38 85 GLU A C 1
ATOM 687 O O . GLU A 1 85 ? -12.443 13.803 9.333 1.00 95.38 85 GLU A O 1
ATOM 692 N N . LYS A 1 86 ? -11.924 12.382 10.985 1.00 96.19 86 LYS A N 1
ATOM 693 C CA . LYS A 1 86 ? -10.514 12.263 10.588 1.00 96.19 86 LYS A CA 1
ATOM 694 C C . LYS A 1 86 ? -10.367 11.475 9.286 1.00 96.19 86 LYS A C 1
ATOM 696 O O . LYS A 1 86 ? -9.653 11.919 8.388 1.00 96.19 86 LYS A O 1
ATOM 701 N N . ALA A 1 87 ? -11.053 10.343 9.160 1.00 95.38 87 ALA A N 1
ATOM 702 C CA . ALA A 1 87 ? -10.970 9.465 7.997 1.00 95.38 87 ALA A CA 1
ATOM 703 C C . ALA A 1 87 ? -11.504 10.132 6.716 1.00 95.38 87 ALA A C 1
ATOM 705 O O . ALA A 1 87 ? -10.918 9.963 5.648 1.00 95.38 87 ALA A O 1
ATOM 706 N N . ARG A 1 88 ? -12.546 10.971 6.807 1.00 95.62 88 ARG A N 1
ATOM 707 C CA . ARG A 1 88 ? -13.086 11.734 5.665 1.00 95.62 88 ARG A CA 1
ATOM 708 C C . ARG A 1 88 ? -12.073 12.692 5.042 1.00 95.62 88 ARG A C 1
ATOM 710 O O . ARG A 1 88 ? -12.196 13.007 3.860 1.00 95.62 88 ARG A O 1
ATOM 717 N N . LYS A 1 89 ? -11.063 13.140 5.790 1.00 95.88 89 LYS A N 1
ATOM 718 C CA . LYS A 1 89 ? -10.016 14.042 5.281 1.00 95.88 89 LYS A CA 1
ATOM 719 C C . LYS A 1 89 ? -8.944 13.319 4.464 1.00 95.88 89 LYS A C 1
ATOM 721 O O . LYS A 1 89 ? -8.155 13.977 3.790 1.00 95.88 89 LYS A O 1
ATOM 726 N N . VAL A 1 90 ? -8.909 11.986 4.504 1.00 95.56 90 VAL A N 1
ATOM 727 C CA . VAL A 1 90 ? -7.944 11.189 3.743 1.00 95.56 90 VAL A CA 1
ATOM 728 C C . VAL A 1 90 ? -8.218 11.333 2.247 1.00 95.56 90 VAL A C 1
ATOM 730 O O . VAL A 1 90 ? -9.342 11.139 1.778 1.00 95.56 90 VAL A O 1
ATOM 733 N N . GLN A 1 91 ? -7.161 11.651 1.501 1.00 94.75 91 GLN A N 1
ATOM 734 C CA . GLN A 1 91 ? -7.157 11.694 0.043 1.00 94.75 91 GLN A CA 1
ATOM 735 C C . GLN A 1 91 ? -6.421 10.458 -0.488 1.00 94.75 91 GLN A C 1
ATOM 737 O O . GLN A 1 91 ? -5.214 10.329 -0.269 1.00 94.75 91 GLN A O 1
ATOM 742 N N . PRO A 1 92 ? -7.118 9.528 -1.162 1.00 95.31 92 PRO A N 1
ATOM 743 C CA . PRO A 1 92 ? -6.471 8.384 -1.786 1.00 95.31 92 PRO A CA 1
ATOM 744 C C . PRO A 1 92 ? -5.524 8.829 -2.899 1.00 95.31 92 PRO A C 1
ATOM 746 O O . PRO A 1 92 ? -5.853 9.702 -3.699 1.00 95.31 92 PRO A O 1
ATOM 749 N N . LEU A 1 93 ? -4.363 8.182 -2.990 1.00 93.00 93 LEU A N 1
ATOM 750 C CA . LEU A 1 93 ? -3.389 8.462 -4.046 1.00 93.00 93 LEU A CA 1
ATOM 751 C C . LEU A 1 93 ? -3.848 7.945 -5.419 1.00 93.00 93 LEU A C 1
ATOM 753 O O . LEU A 1 93 ? -3.303 8.356 -6.433 1.00 93.00 93 LEU A O 1
ATOM 757 N N . GLY A 1 94 ? -4.818 7.026 -5.485 1.00 95.12 94 GLY A N 1
ATOM 758 C CA . GLY A 1 94 ? -5.178 6.379 -6.749 1.00 95.12 94 GLY A CA 1
ATOM 759 C C . GLY A 1 94 ? -4.077 5.460 -7.271 1.00 95.12 94 GLY A C 1
ATOM 760 O O . GLY A 1 94 ? -3.877 5.369 -8.481 1.00 95.12 94 GLY A O 1
ATOM 761 N N . LYS A 1 95 ? -3.328 4.823 -6.360 1.00 94.81 95 LYS A N 1
ATOM 762 C CA . LYS A 1 95 ? -2.242 3.901 -6.705 1.00 94.81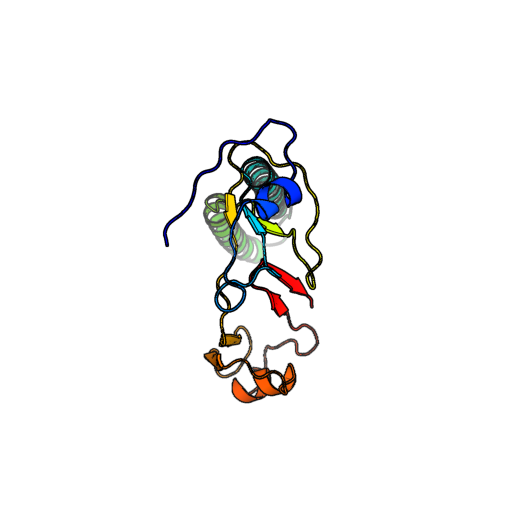 95 LYS A CA 1
ATOM 763 C C . LYS A 1 95 ? -2.811 2.663 -7.406 1.00 94.81 95 LYS A C 1
ATOM 765 O O . LYS A 1 95 ? -3.716 2.019 -6.878 1.00 94.81 95 LYS A O 1
ATOM 770 N N . VAL A 1 96 ? -2.259 2.327 -8.567 1.00 94.69 96 VAL A N 1
ATOM 771 C CA . VAL A 1 96 ? -2.597 1.149 -9.371 1.00 94.69 96 VAL A CA 1
ATOM 772 C C . VAL A 1 96 ? -1.351 0.291 -9.511 1.00 94.69 96 VAL A C 1
ATOM 774 O O . VAL A 1 96 ? -0.353 0.720 -10.092 1.00 94.69 96 VAL A O 1
ATOM 777 N N . VAL A 1 97 ? -1.411 -0.928 -8.985 1.00 93.44 97 VAL A N 1
ATOM 778 C CA . VAL A 1 97 ? -0.347 -1.919 -9.153 1.00 93.44 97 VAL A CA 1
ATOM 779 C C . VAL A 1 97 ? -0.444 -2.496 -10.560 1.00 93.44 97 VAL A C 1
ATOM 781 O O . VAL A 1 97 ? -1.481 -3.044 -10.927 1.00 93.44 97 VAL A O 1
ATOM 784 N N . VAL A 1 98 ? 0.623 -2.365 -11.349 1.00 93.19 98 VAL A N 1
ATOM 785 C CA . VAL A 1 98 ? 0.670 -2.894 -12.726 1.00 93.19 98 VAL A CA 1
ATOM 786 C C . VAL A 1 98 ? 1.808 -3.859 -12.976 1.00 93.19 98 VAL A C 1
ATOM 788 O O . VAL A 1 98 ? 1.803 -4.510 -14.010 1.00 93.19 98 VAL A O 1
ATOM 791 N N . ALA A 1 99 ? 2.767 -3.964 -12.066 1.00 91.69 99 ALA A N 1
ATOM 792 C CA . ALA A 1 99 ? 3.849 -4.924 -12.166 1.00 91.69 99 ALA A CA 1
ATOM 793 C C . ALA A 1 99 ? 3.738 -5.950 -11.036 1.00 91.69 99 ALA A C 1
ATOM 795 O O . ALA A 1 99 ? 3.504 -5.572 -9.891 1.00 91.69 99 ALA A O 1
ATOM 796 N N . ASP A 1 100 ? 3.900 -7.232 -11.351 1.00 89.12 100 ASP A N 1
ATOM 797 C CA . ASP A 1 100 ? 4.062 -8.302 -10.366 1.00 89.12 100 ASP A CA 1
ATOM 798 C C . ASP A 1 100 ? 5.041 -9.351 -10.901 1.00 89.12 100 ASP A C 1
ATOM 800 O O . ASP A 1 100 ? 4.887 -9.832 -12.022 1.00 89.12 100 ASP A O 1
ATOM 804 N N . LYS A 1 101 ? 6.064 -9.701 -10.110 1.00 82.31 101 LYS A N 1
ATOM 805 C CA . LYS A 1 101 ? 7.107 -10.684 -10.472 1.00 82.31 101 LYS A CA 1
ATOM 806 C C . LYS A 1 101 ? 7.706 -10.457 -11.874 1.00 82.31 101 LYS A C 1
ATOM 808 O O . LYS A 1 101 ? 7.914 -11.400 -12.631 1.00 82.31 101 LYS A O 1
ATOM 813 N N . GLY A 1 102 ? 7.942 -9.195 -12.242 1.00 80.06 102 GLY A N 1
ATOM 814 C CA . GLY A 1 102 ? 8.480 -8.813 -13.554 1.00 80.06 102 GLY A CA 1
ATOM 815 C C . GLY A 1 102 ? 7.470 -8.835 -14.709 1.00 80.06 102 GLY A C 1
ATOM 816 O O . GLY A 1 102 ? 7.801 -8.405 -15.811 1.00 80.06 102 GLY A O 1
ATOM 817 N N . VAL A 1 103 ? 6.228 -9.267 -14.474 1.00 87.69 103 VAL A N 1
ATOM 818 C CA . VAL A 1 103 ? 5.140 -9.160 -15.450 1.00 87.69 103 VAL A CA 1
ATOM 819 C C . VAL A 1 103 ? 4.482 -7.796 -15.298 1.00 87.69 103 VAL A C 1
ATOM 821 O O . VAL A 1 103 ? 3.857 -7.508 -14.279 1.00 87.69 103 VAL A O 1
ATOM 824 N N . ILE A 1 104 ? 4.610 -6.959 -16.326 1.00 90.94 104 ILE A N 1
ATOM 825 C CA . ILE A 1 104 ? 3.976 -5.639 -16.378 1.00 90.94 104 ILE A CA 1
ATOM 826 C C . ILE A 1 104 ? 2.688 -5.744 -17.197 1.00 90.94 104 ILE A C 1
ATOM 828 O O . ILE A 1 104 ? 2.711 -6.144 -18.361 1.00 90.94 104 ILE A O 1
ATOM 832 N N . ALA A 1 105 ? 1.560 -5.351 -16.618 1.00 92.12 105 ALA A N 1
ATOM 833 C CA . ALA A 1 105 ? 0.266 -5.312 -17.278 1.00 92.12 105 ALA A CA 1
ATOM 834 C C . ALA A 1 105 ? 0.236 -4.238 -18.374 1.00 92.12 105 ALA A C 1
ATOM 836 O O . ALA A 1 105 ? 0.573 -3.077 -18.143 1.00 92.12 105 ALA A O 1
ATOM 837 N N . ASN A 1 106 ? -0.223 -4.602 -19.573 1.00 93.12 106 ASN A N 1
ATOM 838 C CA . ASN A 1 106 ? -0.296 -3.673 -20.699 1.00 93.12 106 ASN A CA 1
ATOM 839 C C . ASN A 1 106 ? -1.625 -2.899 -20.730 1.00 93.12 106 ASN A C 1
ATOM 841 O O . ASN A 1 106 ? -2.486 -3.140 -21.583 1.00 93.12 106 ASN A O 1
ATOM 845 N N . ILE A 1 107 ? -1.815 -2.003 -19.761 1.00 92.69 107 ILE A N 1
ATOM 846 C CA . ILE A 1 107 ? -3.048 -1.217 -19.626 1.00 92.69 107 ILE A CA 1
ATOM 847 C C . ILE A 1 107 ? -3.039 0.033 -20.514 1.00 92.69 107 ILE A C 1
ATOM 849 O O . ILE A 1 107 ? -1.982 0.582 -20.826 1.00 92.69 107 ILE A O 1
ATOM 853 N N . GLN A 1 108 ? -4.225 0.509 -20.895 1.00 93.94 108 GLN A N 1
ATOM 854 C CA . GLN A 1 108 ? -4.375 1.808 -21.551 1.00 93.94 108 GLN A CA 1
ATOM 855 C C . GLN A 1 108 ? -4.118 2.938 -20.545 1.00 93.94 108 GLN A C 1
ATOM 857 O O . GLN A 1 108 ? -4.593 2.885 -19.402 1.00 93.94 108 GLN A O 1
ATOM 862 N N . LEU A 1 109 ? -3.362 3.946 -20.982 1.00 93.75 109 LEU A N 1
ATOM 863 C CA . LEU A 1 109 ? -3.067 5.124 -20.176 1.00 93.75 109 LEU A CA 1
ATOM 864 C C . LEU A 1 109 ? -4.219 6.127 -20.233 1.00 93.75 109 LEU A C 1
ATOM 866 O O . LEU A 1 109 ? -4.842 6.336 -21.276 1.00 93.75 109 LEU A O 1
ATOM 870 N N . GLU A 1 110 ? -4.470 6.770 -19.100 1.00 93.00 110 GLU A N 1
ATOM 871 C CA . GLU A 1 110 ? -5.411 7.875 -18.975 1.00 93.00 110 GLU A CA 1
ATOM 872 C C . GLU A 1 110 ? -4.670 9.213 -18.939 1.00 93.00 110 GLU A C 1
ATOM 874 O O . GLU A 1 110 ? -3.485 9.313 -18.607 1.00 93.00 110 GLU A O 1
ATOM 879 N N . GLN A 1 111 ? -5.383 10.282 -19.289 1.00 90.25 111 GLN A N 1
ATOM 880 C CA . GLN A 1 111 ? -4.812 11.618 -19.228 1.00 90.25 111 GLN A CA 1
ATOM 881 C C . GLN A 1 111 ? -4.457 11.981 -17.781 1.00 90.25 111 GLN A C 1
ATOM 883 O O . GLN A 1 111 ? -5.321 12.036 -16.906 1.00 90.25 111 GLN A O 1
ATOM 888 N N . GLY A 1 112 ? -3.185 12.312 -17.559 1.00 90.38 112 GLY A N 1
ATOM 889 C CA . GLY A 1 112 ? -2.679 12.690 -16.242 1.00 90.38 112 GLY A CA 1
ATOM 890 C C . GLY A 1 112 ? -2.295 11.509 -15.353 1.00 90.38 112 GLY A C 1
ATOM 891 O O . GLY A 1 112 ? -2.056 11.736 -14.167 1.00 90.38 112 GLY A O 1
ATOM 892 N N . ASP A 1 113 ? -2.223 10.292 -15.903 1.00 94.50 113 ASP A N 1
ATOM 893 C CA . ASP A 1 113 ? -1.544 9.177 -15.245 1.00 94.50 113 ASP A CA 1
ATOM 894 C C . ASP A 1 113 ? -0.089 9.556 -14.951 1.00 94.50 113 ASP A C 1
ATOM 896 O O . ASP A 1 113 ? 0.624 10.069 -15.817 1.00 94.50 113 ASP A O 1
ATOM 900 N N . GLN A 1 114 ? 0.359 9.276 -13.730 1.00 93.81 114 GLN A N 1
ATOM 901 C CA . GLN A 1 114 ? 1.776 9.338 -13.384 1.00 93.81 114 GLN A CA 1
ATOM 902 C C . GLN A 1 114 ? 2.289 7.914 -13.261 1.00 93.81 114 GLN A C 1
ATOM 904 O O . GLN A 1 114 ? 1.760 7.130 -12.475 1.00 93.81 114 GLN A O 1
ATOM 909 N N . ILE A 1 115 ? 3.307 7.581 -14.042 1.00 92.69 115 ILE A N 1
ATOM 910 C CA . ILE A 1 115 ? 3.980 6.288 -13.963 1.00 92.69 115 ILE A CA 1
ATOM 911 C C . ILE A 1 115 ? 5.177 6.469 -13.051 1.00 92.69 115 ILE A C 1
ATOM 913 O O . ILE A 1 115 ? 6.021 7.333 -13.294 1.00 92.69 115 ILE A O 1
ATOM 917 N N . VAL A 1 116 ? 5.237 5.662 -12.000 1.00 92.25 116 VAL A N 1
ATOM 918 C CA . VAL A 1 116 ? 6.322 5.712 -11.032 1.00 92.25 116 VAL A CA 1
ATOM 919 C C . VAL A 1 116 ? 7.126 4.431 -11.136 1.00 92.25 116 VAL A C 1
ATOM 921 O O . VAL A 1 116 ? 6.595 3.330 -10.985 1.00 92.25 116 VAL A O 1
ATOM 924 N N . ILE A 1 117 ? 8.419 4.606 -11.386 1.00 91.19 117 ILE A N 1
ATOM 925 C CA . ILE A 1 117 ? 9.426 3.555 -11.330 1.00 91.19 117 ILE A CA 1
ATOM 926 C C . ILE A 1 117 ? 10.183 3.781 -10.018 1.00 91.19 117 ILE A C 1
ATOM 928 O O . ILE A 1 117 ? 10.880 4.792 -9.904 1.00 91.19 117 ILE A O 1
ATOM 932 N N . PRO A 1 118 ? 9.991 2.932 -8.995 1.00 91.38 118 PRO A N 1
ATOM 933 C CA . PRO A 1 118 ? 10.718 3.068 -7.740 1.00 91.38 118 PRO A CA 1
ATOM 934 C C . PRO A 1 118 ? 12.221 2.885 -7.941 1.00 91.38 118 PRO A C 1
ATOM 936 O O . PRO A 1 118 ? 12.663 2.223 -8.879 1.00 91.38 118 PRO A O 1
ATOM 939 N N . ASN A 1 119 ? 13.004 3.419 -7.011 1.00 89.69 119 ASN A N 1
ATOM 940 C CA . ASN A 1 119 ? 14.415 3.070 -6.922 1.00 89.69 119 ASN A CA 1
ATOM 941 C C . ASN A 1 119 ? 14.552 1.692 -6.275 1.00 89.69 119 ASN A C 1
ATOM 943 O O . ASN A 1 119 ? 13.784 1.355 -5.367 1.00 89.69 119 ASN A O 1
ATOM 947 N N . LYS A 1 120 ? 15.558 0.928 -6.700 1.00 89.19 120 LYS A N 1
ATOM 948 C CA . LYS A 1 120 ? 16.000 -0.234 -5.936 1.00 89.19 120 LYS A CA 1
ATOM 949 C C . LYS A 1 120 ? 16.481 0.221 -4.567 1.00 89.19 120 LYS A C 1
ATOM 951 O O . LYS A 1 120 ? 17.079 1.286 -4.411 1.00 89.19 120 LYS A O 1
ATOM 956 N N . THR A 1 121 ? 16.173 -0.589 -3.571 1.00 90.38 121 THR A N 1
ATOM 957 C CA . THR A 1 121 ? 16.590 -0.361 -2.199 1.00 90.38 121 THR A CA 1
ATOM 958 C C . THR A 1 121 ? 17.101 -1.669 -1.637 1.00 90.38 121 THR A C 1
ATOM 960 O O . THR A 1 121 ? 16.429 -2.693 -1.726 1.00 90.38 121 THR A O 1
ATOM 963 N N . ASP A 1 122 ? 18.280 -1.613 -1.034 1.00 91.88 122 ASP A N 1
ATOM 964 C CA . ASP A 1 122 ? 18.861 -2.742 -0.316 1.00 91.88 122 ASP A CA 1
ATOM 965 C C . ASP A 1 122 ? 18.383 -2.755 1.139 1.00 91.88 122 ASP A C 1
ATOM 967 O O . ASP A 1 122 ? 19.099 -3.211 2.022 1.00 91.88 122 ASP A O 1
ATOM 971 N N . LEU A 1 123 ? 17.204 -2.192 1.423 1.00 93.88 123 LEU A N 1
ATOM 972 C CA . LEU A 1 123 ? 16.641 -2.087 2.764 1.00 93.88 123 LEU A CA 1
ATOM 973 C C . LEU A 1 123 ? 15.240 -2.697 2.795 1.00 93.88 123 LEU A C 1
ATOM 975 O O . LEU A 1 123 ? 14.373 -2.346 1.998 1.00 93.88 123 LEU A O 1
ATOM 979 N N . ILE A 1 124 ? 15.000 -3.556 3.780 1.00 94.75 124 ILE A N 1
ATOM 980 C CA . ILE A 1 124 ? 13.674 -4.025 4.171 1.00 94.75 124 ILE A CA 1
ATOM 981 C C . ILE A 1 124 ? 13.275 -3.304 5.453 1.00 94.75 124 ILE A C 1
ATOM 983 O O . ILE A 1 124 ? 14.033 -3.268 6.420 1.00 94.75 124 ILE A O 1
ATOM 987 N N . GLN A 1 125 ? 12.069 -2.747 5.482 1.00 95.81 125 GLN A N 1
ATOM 988 C CA . GLN A 1 125 ? 11.486 -2.213 6.708 1.00 95.81 125 GLN A CA 1
ATOM 989 C C . GLN A 1 125 ? 10.667 -3.296 7.405 1.00 95.81 125 GLN A C 1
ATOM 991 O O . GLN A 1 125 ? 9.714 -3.819 6.830 1.00 95.81 125 GLN A O 1
ATOM 996 N N . VAL A 1 126 ? 11.020 -3.596 8.652 1.00 96.62 126 VAL A N 1
ATOM 997 C CA . VAL A 1 126 ? 10.271 -4.503 9.524 1.00 96.62 126 VAL A CA 1
ATOM 998 C C . VAL A 1 126 ? 9.560 -3.664 10.581 1.00 96.62 126 VAL A C 1
ATOM 1000 O O . VAL A 1 126 ? 10.179 -2.847 11.264 1.00 96.62 126 VAL A O 1
ATOM 1003 N N . GLY A 1 127 ? 8.248 -3.838 10.712 1.00 95.12 127 GLY A N 1
ATOM 1004 C CA . GLY A 1 127 ? 7.433 -3.076 11.654 1.00 95.12 127 GLY A CA 1
ATOM 1005 C C . GLY A 1 127 ? 6.121 -3.773 11.994 1.00 95.12 127 GLY A C 1
ATOM 1006 O O . GLY A 1 127 ? 5.838 -4.862 11.501 1.00 95.12 127 GLY A O 1
ATOM 1007 N N . GLY A 1 128 ? 5.318 -3.134 12.846 1.00 94.50 128 GLY A N 1
ATOM 1008 C CA . GLY A 1 128 ? 4.122 -3.739 13.434 1.00 94.50 128 GLY A CA 1
ATOM 1009 C C . GLY A 1 128 ? 4.428 -4.367 14.792 1.00 94.50 128 GLY A C 1
ATOM 1010 O O . GLY A 1 128 ? 5.146 -3.777 15.594 1.00 94.50 128 GLY A O 1
ATOM 1011 N N . GLU A 1 129 ? 3.883 -5.555 15.045 1.00 96.06 129 GLU A N 1
ATOM 1012 C CA . GLU A 1 129 ? 3.984 -6.265 16.329 1.00 96.06 129 GLU A CA 1
ATOM 1013 C C . GLU A 1 129 ? 5.288 -7.081 16.446 1.00 96.06 129 GLU A C 1
ATOM 1015 O O . GLU A 1 129 ? 5.283 -8.295 16.640 1.00 96.06 129 GLU A O 1
ATOM 1020 N N . VAL A 1 130 ? 6.422 -6.391 16.312 1.00 96.75 130 VAL A N 1
ATOM 1021 C CA . VAL A 1 130 ? 7.784 -6.912 16.536 1.00 96.75 130 VAL A CA 1
ATOM 1022 C C . VAL A 1 130 ? 8.449 -6.161 17.689 1.00 96.75 130 VAL A C 1
ATOM 1024 O O . VAL A 1 130 ? 8.086 -5.015 17.957 1.00 96.75 130 VAL A O 1
ATOM 1027 N N . LEU A 1 131 ? 9.407 -6.783 18.385 1.00 96.50 131 LEU A N 1
ATOM 1028 C CA . LEU A 1 131 ? 10.035 -6.166 19.563 1.00 96.50 131 LEU A CA 1
ATOM 1029 C C . LEU A 1 131 ? 10.772 -4.863 19.223 1.00 96.50 131 LEU A C 1
ATOM 1031 O O . LEU A 1 131 ? 10.709 -3.903 19.991 1.00 96.50 131 LEU A O 1
ATOM 1035 N N . MET A 1 132 ? 11.464 -4.823 18.082 1.00 96.44 132 MET A N 1
ATOM 1036 C CA . MET A 1 132 ? 12.226 -3.662 17.622 1.00 96.44 132 MET A CA 1
ATOM 1037 C C . MET A 1 132 ? 11.972 -3.389 16.131 1.00 96.44 132 MET A C 1
ATOM 1039 O O . MET A 1 132 ? 12.660 -3.945 15.273 1.00 96.44 132 MET A O 1
ATOM 1043 N N . PRO A 1 133 ? 11.007 -2.511 15.794 1.00 96.38 133 PRO A N 1
ATOM 1044 C CA . PRO A 1 133 ? 10.812 -2.043 14.424 1.00 96.38 133 PRO A CA 1
ATOM 1045 C C . PRO A 1 133 ? 12.067 -1.341 13.892 1.00 96.38 133 PRO A C 1
ATOM 1047 O O . PRO A 1 133 ? 12.551 -0.384 14.499 1.00 96.38 133 PRO A O 1
ATOM 1050 N N . GLN A 1 134 ? 12.589 -1.794 12.753 1.00 96.00 134 GLN A N 1
ATOM 1051 C CA . GLN A 1 134 ? 13.816 -1.255 12.164 1.00 96.00 134 GLN A CA 1
ATOM 1052 C C . GLN A 1 134 ? 13.897 -1.494 10.653 1.00 96.00 134 GLN A C 1
ATOM 1054 O O . GLN A 1 134 ? 13.187 -2.329 10.092 1.00 96.00 134 GLN A O 1
ATOM 1059 N N . ALA A 1 135 ? 14.795 -0.760 9.995 1.00 96.00 135 ALA A N 1
ATOM 1060 C CA . ALA A 1 135 ? 15.214 -1.056 8.631 1.00 96.00 135 ALA A CA 1
ATOM 1061 C C . ALA A 1 135 ? 16.460 -1.951 8.664 1.00 96.00 135 ALA A C 1
ATOM 1063 O O . ALA A 1 135 ? 17.437 -1.626 9.336 1.00 96.00 135 ALA A O 1
ATOM 1064 N N . VAL A 1 136 ? 16.421 -3.058 7.932 1.00 95.31 136 VAL A N 1
ATOM 1065 C CA . VAL A 1 136 ? 17.494 -4.058 7.845 1.00 95.31 136 VAL A CA 1
ATOM 1066 C C . VAL A 1 136 ? 17.948 -4.196 6.402 1.00 95.31 136 VAL A C 1
ATOM 1068 O O . VAL A 1 136 ? 17.157 -4.012 5.480 1.00 95.31 136 VAL A O 1
ATOM 1071 N N . VAL A 1 137 ? 19.224 -4.516 6.198 1.00 95.75 137 VAL A N 1
ATOM 1072 C CA . VAL A 1 137 ? 19.773 -4.691 4.849 1.00 95.75 137 VAL A CA 1
ATOM 1073 C C . VAL A 1 137 ? 19.149 -5.923 4.183 1.00 95.75 137 VAL A C 1
ATOM 1075 O O . VAL A 1 137 ? 18.984 -6.973 4.808 1.00 95.75 137 VAL A O 1
ATOM 1078 N N . TYR A 1 138 ? 18.772 -5.787 2.913 1.00 94.31 138 TYR A N 1
ATOM 1079 C CA . TYR A 1 138 ? 18.287 -6.879 2.084 1.00 94.31 138 TYR A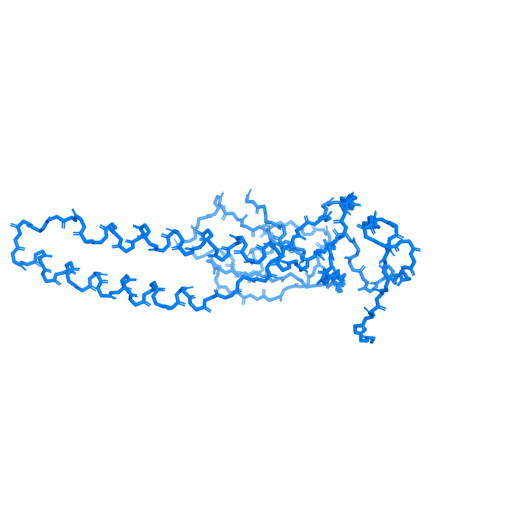 CA 1
ATOM 1080 C C . TYR A 1 138 ? 19.384 -7.936 1.916 1.00 94.31 138 TYR A C 1
ATOM 1082 O O . TYR A 1 138 ? 20.532 -7.627 1.605 1.00 94.31 138 TYR A O 1
ATOM 1090 N N . ASN A 1 139 ? 19.013 -9.195 2.102 1.00 93.69 139 ASN A N 1
ATOM 1091 C CA . ASN A 1 139 ? 19.870 -10.352 1.977 1.00 93.69 139 ASN A CA 1
ATOM 1092 C C . ASN A 1 139 ? 19.085 -11.415 1.206 1.00 93.69 139 ASN A C 1
ATOM 1094 O O . ASN A 1 139 ? 18.033 -11.862 1.656 1.00 93.69 139 ASN A O 1
ATOM 1098 N N . ALA A 1 140 ? 19.600 -11.804 0.041 1.00 91.75 140 ALA A N 1
ATOM 1099 C CA . ALA A 1 140 ? 18.948 -12.776 -0.831 1.00 91.75 140 ALA A CA 1
ATOM 1100 C C . ALA A 1 140 ? 18.899 -14.193 -0.232 1.00 91.75 140 ALA A C 1
ATOM 1102 O O . ALA A 1 140 ? 18.052 -14.985 -0.641 1.00 91.75 140 ALA A O 1
ATOM 1103 N N . ASP A 1 141 ? 19.773 -14.491 0.732 1.00 95.50 141 ASP A N 1
ATOM 1104 C CA . ASP A 1 141 ? 19.830 -15.784 1.418 1.00 95.50 141 ASP A CA 1
ATOM 1105 C C . ASP A 1 141 ? 18.949 -15.824 2.680 1.00 95.50 141 ASP A C 1
ATOM 1107 O O . ASP A 1 141 ? 18.779 -16.887 3.276 1.00 95.50 141 ASP A O 1
ATOM 1111 N N . ALA A 1 142 ? 18.386 -14.680 3.093 1.00 95.31 142 ALA A N 1
ATOM 1112 C CA . ALA A 1 142 ? 17.520 -14.579 4.261 1.00 95.31 142 ALA A CA 1
ATOM 1113 C C . ALA A 1 142 ? 16.058 -14.853 3.896 1.00 95.31 142 ALA A C 1
ATOM 1115 O O . ALA A 1 142 ? 15.533 -14.375 2.886 1.00 95.31 142 ALA A O 1
ATOM 1116 N N . ASN A 1 143 ? 15.377 -15.603 4.753 1.00 94.88 143 ASN A N 1
ATOM 1117 C CA . ASN A 1 143 ? 13.939 -15.813 4.673 1.00 94.88 143 ASN A CA 1
ATOM 1118 C C . ASN A 1 143 ? 13.189 -14.833 5.599 1.00 94.88 143 ASN A C 1
ATOM 1120 O O . ASN A 1 143 ? 13.780 -14.010 6.295 1.00 94.88 143 ASN A O 1
ATOM 1124 N N . LEU A 1 144 ? 11.857 -14.906 5.592 1.00 92.56 144 LEU A N 1
ATOM 1125 C CA . LEU A 1 144 ? 10.998 -14.036 6.399 1.00 92.56 144 LEU A CA 1
ATOM 1126 C C . LEU A 1 144 ? 11.301 -14.117 7.905 1.00 92.56 144 LEU A C 1
ATOM 1128 O O . LEU A 1 144 ? 11.323 -13.085 8.577 1.00 92.56 144 LEU A O 1
ATOM 1132 N N . ASP A 1 145 ? 11.535 -15.324 8.418 1.00 94.00 145 ASP A N 1
ATOM 1133 C CA . ASP A 1 145 ? 11.769 -15.563 9.841 1.00 94.00 145 ASP A CA 1
ATOM 1134 C C . ASP A 1 145 ? 13.090 -14.933 10.293 1.00 94.00 145 ASP A C 1
ATOM 1136 O O . ASP A 1 145 ? 13.164 -14.406 11.402 1.00 94.00 145 ASP A O 1
ATOM 1140 N N . ASP A 1 146 ? 14.102 -14.893 9.419 1.00 96.12 146 ASP A N 1
ATOM 1141 C CA . ASP A 1 146 ? 15.375 -14.218 9.695 1.00 96.12 146 ASP A CA 1
ATOM 1142 C C . ASP A 1 146 ? 15.168 -12.714 9.921 1.00 96.12 146 ASP A C 1
ATOM 1144 O O . ASP A 1 146 ? 15.665 -12.148 10.896 1.00 96.12 146 ASP A O 1
ATOM 1148 N N . TYR A 1 147 ? 14.366 -12.063 9.072 1.00 95.75 147 TYR A N 1
ATOM 1149 C CA . TYR A 1 147 ? 14.043 -10.641 9.225 1.00 95.75 147 TYR A CA 1
ATOM 1150 C C . TYR A 1 147 ? 13.271 -10.347 10.511 1.00 95.75 147 TYR A C 1
ATOM 1152 O O . TYR A 1 147 ? 13.529 -9.339 11.176 1.00 95.75 147 TYR A O 1
ATOM 1160 N N . VAL A 1 148 ? 12.338 -11.226 10.882 1.00 95.44 148 VAL A N 1
ATOM 1161 C CA . VAL A 1 148 ? 11.601 -11.119 12.147 1.00 95.44 148 VAL A CA 1
ATOM 1162 C C . VAL A 1 148 ? 12.542 -11.319 13.335 1.00 95.44 148 VAL A C 1
ATOM 1164 O O . VAL A 1 148 ? 12.495 -10.542 14.290 1.00 95.44 148 VAL A O 1
ATOM 1167 N N . ALA A 1 149 ? 13.430 -12.312 13.274 1.00 95.44 149 ALA A N 1
ATOM 1168 C CA . ALA A 1 149 ? 14.416 -12.578 14.315 1.00 95.44 149 ALA A CA 1
ATOM 1169 C C . ALA A 1 149 ? 15.372 -11.392 14.506 1.00 95.44 149 ALA A C 1
ATOM 1171 O O . ALA A 1 149 ? 15.649 -11.003 15.641 1.00 95.44 149 ALA A O 1
ATOM 1172 N N . TRP A 1 150 ? 15.822 -10.758 13.420 1.00 95.81 150 TRP A N 1
ATOM 1173 C CA . TRP A 1 150 ? 16.647 -9.550 13.494 1.00 95.81 150 TRP A CA 1
ATOM 1174 C C . TRP A 1 150 ? 15.910 -8.379 14.142 1.00 95.81 150 TRP A C 1
ATOM 1176 O O . TRP A 1 150 ? 16.536 -7.608 14.862 1.00 95.81 150 TRP A O 1
ATOM 1186 N N . ALA A 1 151 ? 14.589 -8.273 13.969 1.00 95.88 151 ALA A N 1
ATOM 1187 C CA . ALA A 1 151 ? 13.735 -7.321 14.690 1.00 95.88 151 ALA A CA 1
ATOM 1188 C C . ALA A 1 151 ? 13.450 -7.717 16.159 1.00 95.88 151 ALA A C 1
ATOM 1190 O O . ALA A 1 151 ? 12.597 -7.114 16.813 1.00 95.88 151 ALA A O 1
ATOM 1191 N N . GLY A 1 152 ? 14.152 -8.722 16.695 1.00 95.06 152 GLY A N 1
ATOM 1192 C CA . GLY A 1 152 ? 14.003 -9.216 18.065 1.00 95.06 152 GLY A CA 1
ATOM 1193 C C . GLY A 1 152 ? 12.868 -10.226 18.248 1.00 95.06 152 GLY A C 1
ATOM 1194 O O . GLY A 1 152 ? 12.594 -10.626 19.373 1.00 95.06 152 GLY A O 1
ATOM 1195 N N . GLY A 1 153 ? 12.215 -10.662 17.170 1.00 95.56 153 GLY A N 1
ATOM 1196 C CA . GLY A 1 153 ? 11.037 -11.519 17.236 1.00 95.56 153 GLY A CA 1
ATOM 1197 C C . GLY A 1 153 ? 9.730 -10.740 17.391 1.00 95.56 153 GLY A C 1
ATOM 1198 O O . GLY A 1 153 ? 9.686 -9.507 17.363 1.00 95.56 153 GLY A O 1
ATOM 1199 N N . PHE A 1 154 ? 8.640 -11.486 17.533 1.00 97.12 154 PHE A N 1
ATOM 1200 C CA . PHE A 1 154 ? 7.297 -10.940 17.697 1.00 97.12 154 PHE A CA 1
ATOM 1201 C C . PHE A 1 154 ? 7.032 -10.429 19.121 1.00 97.12 154 PHE A C 1
ATOM 1203 O O . PHE A 1 154 ? 7.602 -10.926 20.092 1.00 97.12 154 PHE A O 1
ATOM 1210 N N . THR A 1 155 ? 6.121 -9.463 19.255 1.00 96.69 155 THR A N 1
ATOM 1211 C CA . THR A 1 155 ? 5.541 -9.091 20.557 1.00 96.69 155 THR A CA 1
ATOM 1212 C C . THR A 1 155 ? 4.491 -10.126 20.986 1.00 96.69 155 THR A C 1
ATOM 1214 O O . THR A 1 155 ? 3.962 -10.874 20.165 1.00 96.69 155 THR A O 1
ATOM 1217 N N . GLU A 1 156 ? 4.093 -10.122 22.262 1.00 95.31 156 GLU A N 1
ATOM 1218 C CA . GLU A 1 156 ? 3.015 -10.995 22.772 1.00 95.31 156 GLU A CA 1
ATOM 1219 C C . GLU A 1 156 ? 1.646 -10.751 22.109 1.00 95.31 156 GLU A C 1
ATOM 1221 O O . GLU A 1 156 ? 0.740 -11.577 22.208 1.00 95.31 156 GLU A O 1
ATOM 1226 N N . ARG A 1 157 ? 1.470 -9.603 21.445 1.00 94.50 157 ARG A N 1
ATOM 1227 C CA . ARG A 1 157 ? 0.217 -9.214 20.781 1.00 94.50 157 ARG A CA 1
ATOM 1228 C C . ARG A 1 157 ? 0.178 -9.627 19.309 1.00 94.50 157 ARG A C 1
ATOM 1230 O O . ARG A 1 157 ? -0.855 -9.442 18.662 1.00 94.50 157 ARG A O 1
ATOM 1237 N N . ALA A 1 158 ? 1.285 -10.132 18.769 1.00 94.12 158 ALA A N 1
ATOM 1238 C CA . ALA A 1 158 ? 1.405 -10.457 17.360 1.00 94.12 158 ALA A CA 1
ATOM 1239 C C . ALA A 1 158 ? 0.517 -11.640 16.957 1.00 94.12 158 ALA A C 1
ATOM 1241 O O . ALA A 1 158 ? 0.333 -12.602 17.701 1.00 94.12 158 ALA A O 1
ATOM 1242 N N . ASN A 1 159 ? 0.009 -11.591 15.724 1.00 93.50 159 ASN A N 1
ATOM 1243 C CA . ASN A 1 159 ? -0.551 -12.757 15.053 1.00 93.50 159 ASN A CA 1
ATOM 1244 C C . ASN A 1 159 ? 0.492 -13.299 14.072 1.00 93.50 159 ASN A C 1
ATOM 1246 O O . ASN A 1 159 ? 0.530 -12.888 12.913 1.00 93.50 159 ASN A O 1
ATOM 1250 N N . ASP A 1 160 ? 1.325 -14.217 14.550 1.00 88.19 160 ASP A N 1
ATOM 1251 C CA . ASP A 1 160 ? 2.416 -14.853 13.801 1.00 88.19 160 ASP A CA 1
ATOM 1252 C C . ASP A 1 160 ? 1.953 -15.609 12.539 1.00 88.19 160 ASP A C 1
ATOM 1254 O O . ASP A 1 160 ? 2.734 -15.825 11.618 1.00 88.19 160 ASP A O 1
ATOM 1258 N N . LYS A 1 161 ? 0.660 -15.944 12.436 1.00 90.62 161 LYS A N 1
ATOM 1259 C CA . LYS A 1 161 ? 0.060 -16.583 11.251 1.00 90.62 161 LYS A CA 1
ATOM 1260 C C . LYS A 1 161 ? -0.346 -15.610 10.147 1.00 90.62 161 LYS A C 1
ATOM 1262 O O . LYS A 1 161 ? -0.844 -16.057 9.115 1.00 90.62 161 LYS A O 1
ATOM 1267 N N . ARG A 1 162 ? -0.247 -14.296 10.365 1.00 91.19 162 ARG A N 1
ATOM 1268 C CA . ARG A 1 162 ? -0.647 -13.279 9.380 1.00 91.19 162 ARG A CA 1
ATOM 1269 C C . ARG A 1 162 ? 0.429 -12.217 9.252 1.00 91.19 162 ARG A C 1
ATOM 1271 O O . ARG A 1 162 ? 0.361 -11.176 9.904 1.00 91.19 162 ARG A O 1
ATOM 1278 N N . ILE A 1 163 ? 1.388 -12.470 8.370 1.00 93.56 163 ILE A N 1
ATOM 1279 C CA . ILE A 1 163 ? 2.504 -11.562 8.123 1.00 93.56 163 ILE A CA 1
ATOM 1280 C C . ILE A 1 163 ? 2.295 -10.900 6.765 1.00 93.56 163 ILE A C 1
ATOM 1282 O O . ILE A 1 163 ? 2.272 -11.566 5.738 1.00 93.56 163 ILE A O 1
ATOM 1286 N N . ALA A 1 164 ? 2.134 -9.578 6.755 1.00 94.44 164 ALA A N 1
ATOM 1287 C CA . ALA A 1 164 ? 1.943 -8.832 5.520 1.00 94.44 164 ALA A CA 1
ATOM 1288 C C . ALA A 1 164 ? 3.293 -8.436 4.901 1.00 94.44 164 ALA A C 1
ATOM 1290 O O . ALA A 1 164 ? 4.056 -7.678 5.496 1.00 94.44 164 ALA A O 1
ATOM 1291 N N . ILE A 1 165 ? 3.551 -8.891 3.677 1.00 93.69 165 ILE A N 1
ATOM 1292 C CA . ILE A 1 165 ? 4.688 -8.474 2.853 1.00 93.69 165 ILE A CA 1
ATOM 1293 C C . ILE A 1 165 ? 4.193 -7.430 1.856 1.00 93.69 165 ILE A C 1
ATOM 1295 O O . ILE A 1 165 ? 3.344 -7.722 1.010 1.00 93.69 165 ILE A O 1
ATOM 1299 N N . VAL A 1 166 ? 4.734 -6.214 1.947 1.00 92.88 166 VAL A N 1
ATOM 1300 C CA . VAL A 1 166 ? 4.374 -5.087 1.077 1.00 92.88 166 VAL A CA 1
ATOM 1301 C C . VAL A 1 166 ? 5.551 -4.740 0.171 1.00 92.88 166 VAL A C 1
ATOM 1303 O O . VAL A 1 166 ? 6.594 -4.288 0.634 1.00 92.88 166 VAL A O 1
ATOM 1306 N N . HIS A 1 167 ? 5.376 -4.932 -1.134 1.00 91.75 167 HIS A N 1
ATOM 1307 C CA . HIS A 1 167 ? 6.372 -4.567 -2.143 1.00 91.75 167 HIS A CA 1
ATOM 1308 C C . HIS A 1 167 ? 6.352 -3.054 -2.441 1.00 91.75 167 HIS A C 1
ATOM 1310 O O . HIS A 1 167 ? 5.385 -2.358 -2.124 1.00 91.75 167 HIS A O 1
ATOM 1316 N N . ALA A 1 168 ? 7.383 -2.521 -3.110 1.00 90.00 168 ALA A N 1
ATOM 1317 C CA . ALA A 1 168 ? 7.504 -1.082 -3.403 1.00 90.00 168 ALA A CA 1
ATOM 1318 C C . ALA A 1 168 ? 6.330 -0.520 -4.244 1.00 90.00 168 ALA A C 1
ATOM 1320 O O . ALA A 1 168 ? 5.857 0.609 -4.047 1.00 90.00 168 ALA A O 1
ATOM 1321 N N . ASN A 1 169 ? 5.768 -1.342 -5.133 1.00 90.56 169 ASN A N 1
ATOM 1322 C CA . ASN A 1 169 ? 4.547 -1.032 -5.885 1.00 90.56 169 ASN A CA 1
ATOM 1323 C C . ASN A 1 169 ? 3.274 -1.004 -5.015 1.00 90.56 169 ASN A C 1
ATOM 1325 O O . ASN A 1 169 ? 2.235 -0.548 -5.480 1.00 90.56 169 ASN A O 1
ATOM 1329 N N . GLY A 1 170 ? 3.341 -1.391 -3.740 1.00 89.25 170 GLY A N 1
ATOM 1330 C CA . GLY A 1 170 ? 2.205 -1.498 -2.822 1.00 89.25 170 GLY A CA 1
ATOM 1331 C C . GLY A 1 170 ? 1.429 -2.811 -2.930 1.00 89.25 170 GLY A C 1
ATOM 1332 O O . GLY A 1 170 ? 0.378 -2.931 -2.305 1.00 89.25 170 GLY A O 1
ATOM 1333 N N . LEU A 1 171 ? 1.913 -3.785 -3.708 1.00 91.12 171 LEU A N 1
ATOM 1334 C CA . LEU A 1 171 ? 1.344 -5.127 -3.726 1.00 91.12 171 LEU A CA 1
ATOM 1335 C C . LEU A 1 171 ? 1.556 -5.767 -2.354 1.00 91.12 171 LEU A C 1
ATOM 1337 O O . LEU A 1 171 ? 2.688 -5.872 -1.885 1.00 91.12 171 LEU A O 1
ATOM 1341 N N . CYS A 1 172 ? 0.459 -6.185 -1.733 1.00 90.44 172 CYS A N 1
ATOM 1342 C CA . CYS A 1 172 ? 0.458 -6.815 -0.423 1.00 90.44 172 CYS A CA 1
ATOM 1343 C C . CYS A 1 172 ? 0.154 -8.309 -0.559 1.00 90.44 172 CYS A C 1
ATOM 1345 O O . CYS A 1 172 ? -0.760 -8.693 -1.295 1.00 90.44 172 CYS A O 1
ATOM 1347 N N . ARG A 1 173 ? 0.912 -9.140 0.157 1.00 87.94 173 ARG A N 1
ATOM 1348 C CA . ARG A 1 173 ? 0.671 -10.578 0.335 1.00 87.94 173 ARG A CA 1
ATOM 1349 C C . ARG A 1 173 ? 0.647 -10.887 1.829 1.00 87.94 173 ARG A C 1
ATOM 1351 O O . ARG A 1 173 ? 1.381 -10.246 2.571 1.00 87.94 173 ARG A O 1
ATOM 1358 N N . ILE A 1 174 ? -0.208 -11.817 2.245 1.00 86.25 174 ILE A N 1
ATOM 1359 C CA . ILE A 1 174 ? -0.366 -12.271 3.637 1.00 86.25 174 ILE A CA 1
ATOM 1360 C C . ILE A 1 174 ? -0.068 -13.764 3.685 1.00 86.25 174 ILE A C 1
ATOM 1362 O O . ILE A 1 174 ? -0.447 -14.434 2.693 1.00 86.25 174 ILE A O 1
#

pLDDT: mean 90.51, std 7.05, range [49.75, 97.5]